Protein AF-A0A1I0HXW9-F1 (afdb_monomer)

Foldseek 3Di:
DDDDDDDDDDDPVVVVVLVVCVVVVVDVDSVRVVVVVVVVVCVVCVVVVVVVVVVVVVVVVDDDPDDPVNVVVVVVVD

Structure (mmCIF, N/CA/C/O backbone):
data_AF-A0A1I0HXW9-F1
#
_entry.id   AF-A0A1I0HXW9-F1
#
loop_
_atom_site.group_PDB
_atom_site.id
_atom_site.type_symbol
_atom_site.label_atom_id
_atom_site.label_alt_id
_atom_site.label_comp_id
_atom_site.label_asym_id
_atom_site.label_entity_id
_atom_site.label_seq_id
_atom_site.pdbx_PDB_ins_code
_atom_site.Cartn_x
_atom_site.Cartn_y
_atom_site.Cartn_z
_atom_site.occupancy
_atom_site.B_iso_or_equiv
_atom_site.auth_seq_id
_atom_site.auth_comp_id
_atom_site.auth_asym_id
_atom_site.auth_atom_id
_atom_site.pdbx_PDB_model_num
ATOM 1 N N . MET A 1 1 ? -0.673 19.432 -10.613 1.00 68.75 1 MET A N 1
ATOM 2 C CA . MET A 1 1 ? 0.224 19.010 -9.511 1.00 68.75 1 MET A CA 1
ATOM 3 C C . MET A 1 1 ? 1.646 18.972 -10.042 1.00 68.75 1 MET A C 1
ATOM 5 O O . MET A 1 1 ? 1.821 18.556 -11.180 1.00 68.75 1 MET A O 1
ATOM 9 N N . SER A 1 2 ? 2.629 19.423 -9.264 1.00 89.00 2 SER A N 1
ATOM 10 C CA . SER A 1 2 ? 4.044 19.333 -9.648 1.00 89.00 2 SER A CA 1
ATOM 11 C C . SER A 1 2 ? 4.557 17.898 -9.483 1.00 89.00 2 SER A C 1
ATOM 13 O O . SER A 1 2 ? 4.161 17.207 -8.543 1.00 89.00 2 SER A O 1
ATOM 15 N N . THR A 1 3 ? 5.417 17.439 -10.392 1.00 90.75 3 THR A N 1
ATOM 16 C CA . THR A 1 3 ? 6.081 16.131 -10.310 1.00 90.75 3 THR A CA 1
ATOM 17 C C . THR A 1 3 ? 7.490 16.280 -9.745 1.00 90.75 3 THR A C 1
ATOM 19 O O . THR A 1 3 ? 8.254 17.119 -10.216 1.00 90.75 3 THR A O 1
ATOM 22 N N . VAL A 1 4 ? 7.864 15.426 -8.789 1.00 94.94 4 VAL A N 1
ATOM 23 C CA . VAL A 1 4 ? 9.228 15.359 -8.237 1.00 94.94 4 VAL A CA 1
ATOM 24 C C . VAL A 1 4 ? 9.959 14.159 -8.833 1.00 94.94 4 VAL A C 1
ATOM 26 O O . VAL A 1 4 ? 9.466 13.033 -8.753 1.00 94.94 4 VAL A O 1
ATOM 29 N N . ARG A 1 5 ? 11.144 14.384 -9.413 1.00 95.25 5 ARG A N 1
ATOM 30 C CA . ARG A 1 5 ? 11.985 13.306 -9.953 1.00 95.25 5 ARG A CA 1
ATOM 31 C C . ARG A 1 5 ? 12.576 12.477 -8.811 1.00 95.25 5 ARG A C 1
ATOM 33 O O . ARG A 1 5 ? 13.120 13.027 -7.858 1.00 95.25 5 ARG A O 1
ATOM 40 N N . LYS A 1 6 ? 12.503 11.152 -8.937 1.00 94.50 6 LYS A N 1
ATOM 41 C CA . LYS A 1 6 ? 13.154 10.190 -8.040 1.00 94.50 6 LYS A CA 1
ATOM 42 C C . LYS A 1 6 ? 14.017 9.236 -8.864 1.00 94.50 6 LYS A C 1
ATOM 44 O O . LYS A 1 6 ? 13.626 8.867 -9.967 1.00 94.50 6 LYS A O 1
ATOM 49 N N . THR A 1 7 ? 15.166 8.847 -8.321 1.00 96.38 7 THR A N 1
ATOM 50 C CA . THR A 1 7 ? 15.996 7.758 -8.855 1.00 96.38 7 THR A CA 1
ATOM 51 C C . THR A 1 7 ? 15.687 6.501 -8.056 1.00 96.38 7 THR A C 1
ATOM 53 O O . THR A 1 7 ? 15.662 6.554 -6.827 1.00 96.38 7 THR A O 1
ATOM 56 N N . ILE A 1 8 ? 15.409 5.397 -8.744 1.00 93.44 8 ILE A N 1
ATOM 57 C CA . ILE A 1 8 ? 15.015 4.122 -8.140 1.00 93.44 8 ILE A CA 1
ATOM 58 C C . ILE A 1 8 ? 15.872 3.037 -8.784 1.00 93.44 8 ILE A C 1
ATOM 60 O O . ILE A 1 8 ? 16.017 3.016 -10.005 1.00 93.44 8 ILE A O 1
ATOM 64 N N . THR A 1 9 ? 16.435 2.153 -7.967 1.00 97.19 9 THR A N 1
ATOM 65 C CA . THR A 1 9 ? 17.161 0.970 -8.436 1.00 97.19 9 THR A CA 1
ATOM 66 C C . THR A 1 9 ? 16.209 -0.217 -8.442 1.00 97.19 9 THR A C 1
ATOM 68 O O . THR A 1 9 ? 15.499 -0.440 -7.461 1.00 97.19 9 THR A O 1
ATOM 71 N N . LEU A 1 10 ? 16.199 -0.968 -9.539 1.00 97.00 10 LEU A N 1
ATOM 72 C CA . LEU A 1 10 ? 15.372 -2.156 -9.729 1.00 97.00 10 LEU A CA 1
ATOM 73 C C . LEU A 1 10 ? 16.266 -3.355 -10.022 1.00 97.00 10 LEU A C 1
ATOM 75 O O . LEU A 1 10 ? 17.384 -3.195 -10.509 1.00 97.00 10 LEU A O 1
ATOM 79 N N . THR A 1 11 ? 15.754 -4.553 -9.761 1.00 98.50 11 THR A N 1
ATOM 80 C CA . THR A 1 11 ? 16.352 -5.764 -10.328 1.00 98.50 11 THR A CA 1
ATOM 81 C C . THR A 1 11 ? 16.064 -5.839 -11.827 1.00 98.50 11 THR A C 1
ATOM 83 O O . THR A 1 11 ? 15.079 -5.266 -12.303 1.00 98.50 11 THR A O 1
ATOM 86 N N . ASP A 1 12 ? 16.867 -6.600 -12.571 1.00 98.38 12 ASP A N 1
ATOM 87 C CA . ASP A 1 12 ? 16.639 -6.811 -14.009 1.00 98.38 12 ASP A CA 1
ATOM 88 C C . ASP A 1 12 ? 15.235 -7.373 -14.276 1.00 98.38 12 ASP A C 1
ATOM 90 O O . ASP A 1 12 ? 14.497 -6.860 -15.114 1.00 98.38 12 ASP A O 1
ATOM 94 N N . GLN A 1 13 ? 14.799 -8.331 -13.452 1.00 98.50 13 GLN A N 1
ATOM 95 C CA . GLN A 1 13 ? 13.462 -8.919 -13.526 1.00 98.50 13 GLN A CA 1
ATOM 96 C C . GLN A 1 13 ? 12.337 -7.882 -13.354 1.00 98.50 13 GLN A C 1
ATOM 98 O O . GLN A 1 13 ? 11.301 -7.968 -14.016 1.00 98.50 13 GLN A O 1
ATOM 103 N N . GLN A 1 14 ? 12.514 -6.914 -12.449 1.00 97.94 14 GLN A N 1
ATOM 104 C CA . GLN A 1 14 ? 11.545 -5.837 -12.234 1.00 97.94 14 GLN A CA 1
ATOM 105 C C . GLN A 1 14 ? 11.542 -4.852 -13.403 1.00 97.94 14 GLN A C 1
ATOM 107 O O . GLN A 1 14 ? 10.474 -4.429 -13.836 1.00 97.94 14 GLN A O 1
ATOM 112 N N . ASN A 1 15 ? 12.716 -4.506 -13.931 1.00 97.12 15 ASN A N 1
ATOM 113 C CA . ASN A 1 15 ? 12.842 -3.659 -15.112 1.00 97.12 15 ASN A CA 1
ATOM 114 C C . ASN A 1 15 ? 12.151 -4.285 -16.334 1.00 97.12 15 ASN A C 1
ATOM 116 O O . ASN A 1 15 ? 11.372 -3.614 -17.010 1.00 97.12 15 ASN A O 1
ATOM 120 N N . ASP A 1 16 ? 12.363 -5.576 -16.579 1.00 97.88 16 ASP A N 1
ATOM 121 C CA . ASP A 1 16 ? 11.738 -6.282 -17.701 1.00 97.88 16 ASP A CA 1
ATOM 122 C C . ASP A 1 16 ? 10.218 -6.347 -17.550 1.00 97.88 16 ASP A C 1
ATOM 124 O O . ASP A 1 16 ? 9.474 -6.135 -18.512 1.00 97.88 16 ASP A O 1
ATOM 128 N N . TRP A 1 17 ? 9.738 -6.532 -16.318 1.00 96.81 17 TRP A N 1
ATOM 129 C CA . TRP A 1 17 ? 8.318 -6.421 -16.017 1.00 96.81 17 TRP A CA 1
ATOM 130 C C . TRP A 1 17 ? 7.769 -5.029 -16.356 1.00 96.81 17 TRP A C 1
ATOM 132 O O . TRP A 1 17 ? 6.775 -4.935 -17.076 1.00 96.81 17 TRP A O 1
ATOM 142 N N . VAL A 1 18 ? 8.412 -3.946 -15.900 1.00 96.62 18 VAL A N 1
ATOM 143 C CA . VAL A 1 18 ? 7.986 -2.562 -16.197 1.00 96.62 18 VAL A CA 1
ATOM 144 C C . VAL A 1 18 ? 7.932 -2.323 -17.709 1.00 96.62 18 VAL A C 1
ATOM 146 O O . VAL A 1 18 ? 6.920 -1.840 -18.218 1.00 96.62 18 VAL A O 1
ATOM 149 N N . LYS A 1 19 ? 8.967 -2.744 -18.445 1.00 96.19 19 LYS A N 1
ATOM 150 C CA . LYS A 1 19 ? 9.011 -2.638 -19.910 1.00 96.19 19 LYS A CA 1
ATOM 151 C C . LYS A 1 19 ? 7.867 -3.390 -20.583 1.00 96.19 19 LYS A C 1
ATOM 153 O O . LYS A 1 19 ? 7.267 -2.856 -21.510 1.00 96.19 19 LYS A O 1
ATOM 158 N N . SER A 1 20 ? 7.520 -4.587 -20.103 1.00 96.94 20 SER A N 1
ATOM 159 C CA . SER A 1 20 ? 6.387 -5.348 -20.649 1.00 96.94 20 SER A CA 1
ATOM 160 C C . SER A 1 20 ? 5.053 -4.605 -20.495 1.00 96.94 20 SER A C 1
ATOM 162 O O . SER A 1 20 ? 4.227 -4.617 -21.406 1.00 96.94 20 SER A O 1
ATOM 164 N N . ARG A 1 21 ? 4.861 -3.887 -19.377 1.00 96.31 21 ARG A N 1
ATOM 165 C CA . ARG A 1 21 ? 3.651 -3.088 -19.127 1.00 96.31 21 ARG A CA 1
ATOM 166 C C . ARG A 1 21 ? 3.554 -1.888 -20.062 1.00 96.31 21 ARG A C 1
ATOM 168 O O . ARG A 1 21 ? 2.460 -1.566 -20.510 1.00 96.31 21 ARG A O 1
ATOM 175 N N . ILE A 1 22 ? 4.686 -1.267 -20.380 1.00 96.88 22 ILE A N 1
ATOM 176 C CA . ILE A 1 22 ? 4.765 -0.175 -21.359 1.00 96.88 22 ILE A CA 1
ATOM 177 C C . ILE A 1 22 ? 4.513 -0.712 -22.774 1.00 96.88 22 ILE A C 1
ATOM 179 O O . ILE A 1 22 ? 3.723 -0.142 -23.518 1.00 96.88 22 ILE A O 1
ATOM 183 N N . ALA A 1 23 ? 5.118 -1.848 -23.135 1.00 96.00 23 ALA A N 1
ATOM 184 C CA . ALA A 1 23 ? 4.947 -2.473 -24.449 1.00 96.00 23 ALA A CA 1
ATOM 185 C C . ALA A 1 23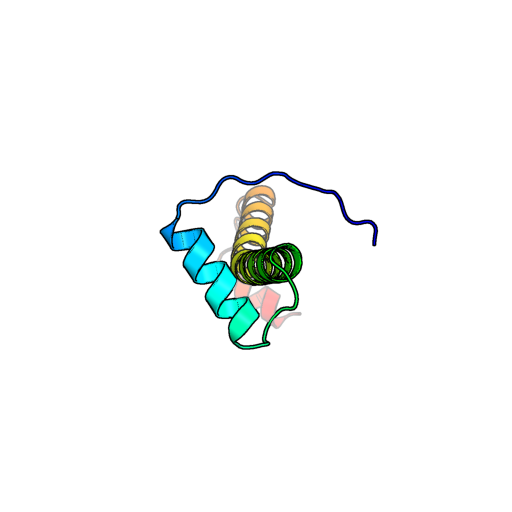 ? 3.500 -2.926 -24.727 1.00 96.00 23 ALA A C 1
ATOM 187 O O . ALA A 1 23 ? 3.069 -2.923 -25.875 1.00 96.00 23 ALA A O 1
ATOM 188 N N . CYS A 1 24 ? 2.741 -3.268 -23.681 1.00 94.44 24 CYS A N 1
ATOM 189 C CA . CYS A 1 24 ? 1.301 -3.547 -23.748 1.00 94.44 24 CYS A CA 1
ATOM 190 C C . CYS A 1 24 ? 0.461 -2.313 -24.145 1.00 94.44 24 CYS A C 1
ATOM 192 O O . CYS A 1 24 ? -0.695 -2.451 -24.530 1.00 94.44 24 CYS A O 1
ATOM 194 N N . GLY A 1 25 ? 1.029 -1.105 -24.061 1.00 92.38 25 GLY A N 1
ATOM 195 C CA . GLY A 1 25 ? 0.333 0.153 -24.336 1.00 92.38 25 GLY A CA 1
ATOM 196 C C . GLY A 1 25 ? -0.452 0.708 -23.145 1.00 92.38 25 GLY A C 1
ATOM 197 O O . GLY A 1 25 ? -1.047 1.775 -23.264 1.00 92.38 25 GLY A O 1
ATOM 198 N N . ASP A 1 26 ? -0.422 0.033 -21.989 1.00 86.88 26 ASP A N 1
ATOM 199 C CA . ASP A 1 26 ? -1.095 0.489 -20.764 1.00 86.88 26 ASP A CA 1
ATOM 200 C C . ASP A 1 26 ? -0.473 1.781 -20.205 1.00 86.88 26 ASP A C 1
ATOM 202 O O . ASP A 1 26 ? -1.133 2.537 -19.492 1.00 86.88 26 ASP A O 1
ATOM 206 N N . PHE A 1 27 ? 0.816 2.007 -20.482 1.00 96.19 27 PHE A N 1
ATOM 207 C CA . PHE A 1 27 ? 1.602 3.115 -19.945 1.00 96.19 27 PHE A CA 1
ATOM 208 C C . PHE A 1 27 ? 2.590 3.625 -20.987 1.00 96.19 27 PHE A C 1
ATOM 210 O O . PHE A 1 27 ? 3.149 2.855 -21.762 1.00 96.19 27 PHE A O 1
ATOM 217 N N . THR A 1 28 ? 2.868 4.924 -20.957 1.00 94.88 28 THR A N 1
ATOM 218 C CA . THR A 1 28 ? 3.805 5.575 -21.886 1.00 94.88 28 THR A CA 1
ATOM 219 C C . THR A 1 28 ? 5.251 5.570 -21.391 1.00 94.88 28 THR A C 1
ATOM 221 O O . THR A 1 28 ? 6.175 5.754 -22.180 1.00 94.88 28 THR A O 1
ATOM 224 N N . ASN A 1 29 ? 5.464 5.410 -20.079 1.00 95.25 29 ASN A N 1
ATOM 225 C CA . ASN A 1 29 ? 6.783 5.405 -19.444 1.00 95.25 29 ASN A CA 1
ATOM 226 C C . ASN A 1 29 ? 6.747 4.811 -18.025 1.00 95.25 29 ASN A C 1
ATOM 228 O O . ASN A 1 29 ? 5.693 4.703 -17.394 1.00 95.25 29 ASN A O 1
ATOM 232 N N . ASP A 1 30 ? 7.932 4.530 -17.485 1.00 96.44 30 ASP A N 1
ATOM 233 C CA . ASP A 1 30 ? 8.150 3.973 -16.148 1.00 96.44 30 ASP A CA 1
ATOM 234 C C . ASP A 1 30 ? 7.492 4.808 -15.048 1.00 96.44 30 ASP A C 1
ATOM 236 O O . ASP A 1 30 ? 6.838 4.279 -14.150 1.00 96.44 30 ASP A O 1
ATOM 240 N N . SER A 1 31 ? 7.636 6.136 -15.115 1.00 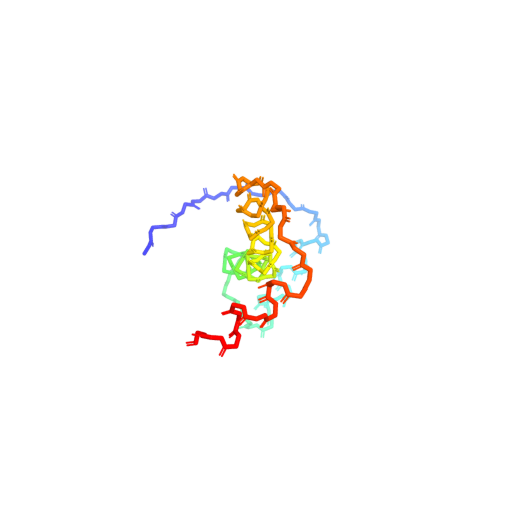96.00 31 SER A N 1
ATOM 241 C CA . SER A 1 31 ? 7.106 7.032 -14.082 1.00 96.00 31 SER A CA 1
ATOM 242 C C . SER A 1 31 ? 5.582 6.984 -14.019 1.00 96.00 31 SER A C 1
ATOM 244 O O . SER A 1 31 ? 5.008 7.199 -12.954 1.00 96.00 31 SER A O 1
ATOM 246 N N . GLU A 1 32 ? 4.913 6.739 -15.143 1.00 95.50 32 GLU A N 1
ATOM 247 C CA . GLU A 1 32 ? 3.467 6.555 -15.196 1.00 95.50 32 GLU A CA 1
ATOM 248 C C . GLU A 1 32 ? 3.042 5.249 -14.538 1.00 95.50 32 GLU A C 1
ATOM 250 O O . GLU A 1 32 ? 2.176 5.271 -13.659 1.00 95.50 32 GLU A O 1
ATOM 255 N N . TYR A 1 33 ? 3.723 4.155 -14.874 1.00 96.31 33 TYR A N 1
ATOM 256 C CA . TYR A 1 33 ? 3.478 2.858 -14.259 1.00 96.31 33 TYR A CA 1
ATOM 257 C C . TYR A 1 33 ? 3.694 2.893 -12.738 1.00 96.31 33 TYR A C 1
ATOM 259 O O . TYR A 1 33 ? 2.834 2.454 -11.974 1.00 96.31 33 TYR A O 1
ATOM 267 N N . PHE A 1 34 ? 4.789 3.497 -12.264 1.00 96.19 34 PHE A N 1
ATOM 268 C CA . PHE A 1 34 ? 5.049 3.632 -10.828 1.00 96.19 34 PHE A CA 1
ATOM 269 C C . PHE A 1 34 ? 4.014 4.498 -10.111 1.00 96.19 34 PHE A C 1
ATOM 271 O O . PHE A 1 34 ? 3.584 4.153 -9.011 1.00 96.19 34 PHE A O 1
ATOM 278 N N . ARG A 1 35 ? 3.577 5.608 -10.719 1.00 95.62 35 ARG A N 1
ATOM 279 C CA . ARG A 1 35 ? 2.505 6.440 -10.148 1.00 95.62 35 ARG A CA 1
ATOM 280 C C . ARG A 1 35 ? 1.203 5.659 -10.018 1.00 95.62 35 ARG A C 1
ATOM 282 O O . ARG A 1 35 ? 0.505 5.817 -9.018 1.00 95.62 35 ARG A O 1
ATOM 289 N N . ASP A 1 36 ? 0.879 4.828 -11.003 1.00 96.06 36 ASP A N 1
ATOM 290 C CA . ASP A 1 36 ? -0.306 3.982 -10.939 1.00 96.06 36 ASP A CA 1
ATOM 291 C C . ASP A 1 36 ? -0.193 2.893 -9.865 1.00 96.06 36 ASP A C 1
ATOM 293 O O . ASP A 1 36 ? -1.114 2.727 -9.065 1.00 96.06 36 ASP A O 1
ATOM 297 N N . LEU A 1 37 ? 0.961 2.228 -9.755 1.00 95.75 37 LEU A N 1
ATOM 298 C CA . LEU A 1 37 ? 1.228 1.278 -8.672 1.00 95.75 37 LEU A CA 1
ATOM 299 C C . LEU A 1 37 ? 1.068 1.912 -7.287 1.00 95.75 37 LEU A C 1
ATOM 301 O O . LEU A 1 37 ? 0.398 1.335 -6.432 1.00 95.75 37 LEU A O 1
ATOM 305 N N . ILE A 1 38 ? 1.624 3.110 -7.079 1.00 95.81 38 ILE A N 1
ATOM 306 C CA . ILE A 1 38 ? 1.483 3.851 -5.817 1.00 95.81 38 ILE A CA 1
ATOM 307 C C . ILE A 1 38 ? 0.009 4.155 -5.538 1.00 95.81 38 ILE A C 1
ATOM 309 O O . ILE A 1 38 ? -0.448 3.976 -4.414 1.00 95.81 38 ILE A O 1
ATOM 313 N N . ARG A 1 39 ? -0.767 4.568 -6.549 1.00 95.81 39 ARG A N 1
ATOM 314 C CA . ARG A 1 39 ? -2.201 4.840 -6.374 1.00 95.81 39 ARG A CA 1
ATOM 315 C C . ARG A 1 39 ? -2.973 3.585 -5.964 1.00 95.81 39 ARG A C 1
ATOM 317 O O . ARG A 1 39 ? -3.837 3.662 -5.094 1.00 95.81 39 ARG A O 1
ATOM 324 N N . ARG A 1 40 ? -2.670 2.433 -6.568 1.00 95.38 40 ARG A N 1
ATOM 325 C CA . ARG A 1 40 ? -3.297 1.150 -6.208 1.00 95.38 40 ARG A CA 1
ATOM 326 C C . ARG A 1 40 ? -2.926 0.715 -4.793 1.00 95.38 40 ARG A C 1
ATOM 328 O O . ARG A 1 40 ? -3.787 0.206 -4.082 1.00 95.38 40 ARG A O 1
ATOM 335 N N . ASP A 1 41 ? -1.674 0.918 -4.392 1.00 96.19 41 ASP A N 1
ATOM 336 C CA . ASP A 1 41 ? -1.219 0.648 -3.027 1.00 96.19 41 ASP A CA 1
ATOM 337 C C . ASP A 1 41 ? -1.934 1.551 -2.010 1.00 96.19 41 ASP A C 1
ATOM 339 O O . ASP A 1 41 ? -2.539 1.055 -1.063 1.00 96.19 41 ASP A O 1
ATOM 343 N N . GLN A 1 42 ? -1.992 2.859 -2.271 1.00 95.19 42 GLN A N 1
ATOM 344 C CA . GLN A 1 42 ? -2.742 3.812 -1.449 1.00 95.19 42 GLN A CA 1
ATOM 345 C C . GLN A 1 42 ? -4.218 3.428 -1.325 1.00 95.19 42 GLN A C 1
ATOM 347 O O . GLN A 1 42 ? -4.759 3.432 -0.224 1.00 95.19 42 GLN A O 1
ATOM 352 N N . ALA A 1 43 ? -4.866 3.064 -2.435 1.00 94.38 43 ALA A N 1
ATOM 353 C CA . ALA A 1 43 ? -6.264 2.646 -2.426 1.00 94.38 43 ALA A CA 1
ATOM 354 C C . ALA A 1 43 ? -6.478 1.369 -1.601 1.00 94.38 43 ALA A C 1
ATOM 356 O O . ALA A 1 43 ? -7.445 1.282 -0.848 1.00 94.38 43 ALA A O 1
ATOM 357 N N . ARG A 1 44 ? -5.563 0.397 -1.701 1.00 93.06 44 ARG A N 1
ATOM 358 C CA . ARG A 1 44 ? -5.611 -0.838 -0.907 1.00 93.06 44 ARG A CA 1
ATOM 359 C C . ARG A 1 44 ? -5.426 -0.560 0.584 1.00 93.06 44 ARG A C 1
ATOM 361 O O . ARG A 1 44 ? -6.113 -1.158 1.405 1.00 93.06 44 ARG A O 1
ATOM 368 N N . ASN A 1 45 ? -4.522 0.353 0.923 1.00 94.75 45 ASN A N 1
ATOM 369 C CA . ASN A 1 45 ? -4.190 0.674 2.308 1.00 94.75 45 ASN A CA 1
ATOM 370 C C . ASN A 1 45 ? -5.198 1.638 2.952 1.00 94.75 45 ASN A C 1
ATOM 372 O O . ASN A 1 45 ? -5.308 1.667 4.173 1.00 94.75 45 ASN A O 1
ATOM 376 N N . ALA A 1 46 ? -5.983 2.379 2.164 1.00 94.88 46 ALA A N 1
ATOM 377 C CA . ALA A 1 46 ? -6.939 3.362 2.672 1.00 94.88 46 ALA A CA 1
ATOM 378 C C . ALA A 1 46 ? -7.967 2.769 3.650 1.00 94.88 46 ALA A C 1
ATOM 380 O O . ALA A 1 46 ? -8.285 3.403 4.653 1.00 94.88 46 ALA A O 1
ATOM 381 N N . GLU A 1 47 ? -8.471 1.560 3.391 1.00 90.62 47 GLU A N 1
ATOM 382 C CA . GLU A 1 47 ? -9.455 0.929 4.280 1.00 90.62 47 GLU A CA 1
ATOM 383 C C . GLU A 1 47 ? -8.826 0.470 5.601 1.00 90.62 47 GLU A C 1
ATOM 385 O O . GLU A 1 47 ? -9.411 0.638 6.670 1.00 90.62 47 GLU A O 1
ATOM 390 N N . LEU A 1 48 ? -7.590 -0.032 5.548 1.00 93.94 48 LEU A N 1
ATOM 391 C CA . LEU A 1 48 ? -6.842 -0.393 6.749 1.00 93.94 48 LEU A CA 1
ATOM 392 C C . LEU A 1 48 ? -6.549 0.839 7.613 1.00 93.94 48 LEU A C 1
ATOM 394 O O . LEU A 1 48 ? -6.695 0.783 8.832 1.00 93.94 48 LEU A O 1
ATOM 398 N N . GLU A 1 49 ? -6.177 1.956 6.991 1.00 95.00 49 GLU A N 1
ATOM 399 C CA . GLU A 1 49 ? -5.947 3.213 7.706 1.00 95.00 49 GLU A CA 1
ATOM 400 C C . GLU A 1 49 ? -7.237 3.779 8.310 1.00 95.00 49 GLU A C 1
ATOM 402 O O . GLU A 1 49 ? -7.218 4.262 9.441 1.00 95.00 49 GLU A O 1
ATOM 407 N N . ARG A 1 50 ? -8.382 3.648 7.626 1.00 95.19 50 ARG A N 1
ATOM 408 C CA . ARG A 1 50 ? -9.692 4.001 8.203 1.00 95.19 50 ARG A CA 1
ATOM 409 C C . ARG A 1 50 ? -10.018 3.167 9.435 1.00 95.19 50 ARG A C 1
ATOM 411 O O . ARG A 1 50 ? -10.436 3.725 10.446 1.00 95.19 50 ARG A O 1
ATOM 418 N N . LEU A 1 51 ? -9.799 1.854 9.368 1.00 95.69 51 LEU A N 1
ATOM 419 C CA . LEU A 1 51 ? -10.010 0.965 10.508 1.00 95.69 51 LEU A CA 1
ATOM 420 C C . LEU A 1 51 ? -9.105 1.347 11.686 1.00 95.69 51 LEU A C 1
ATOM 422 O O . LEU A 1 51 ? -9.580 1.462 12.813 1.00 95.69 51 LEU A O 1
ATOM 426 N N . ARG A 1 52 ? -7.814 1.584 11.429 1.00 96.19 52 ARG A N 1
ATOM 427 C CA . ARG A 1 52 ? -6.855 2.022 12.455 1.00 96.19 52 ARG A CA 1
ATOM 428 C C . ARG A 1 52 ? -7.270 3.341 13.099 1.00 96.19 52 ARG A C 1
ATOM 430 O O . ARG A 1 52 ? -7.199 3.456 14.318 1.00 96.19 52 ARG A O 1
ATOM 437 N N . ALA A 1 53 ? -7.740 4.303 12.306 1.00 96.44 53 ALA A N 1
ATOM 438 C CA . ALA A 1 53 ? -8.225 5.580 12.816 1.00 96.44 53 ALA A CA 1
ATOM 439 C C . ALA A 1 53 ? -9.458 5.410 13.721 1.00 96.44 53 ALA A C 1
ATOM 441 O O . ALA A 1 53 ? -9.483 5.970 14.812 1.00 96.44 53 ALA A O 1
ATOM 442 N N . ALA A 1 54 ? -10.435 4.592 13.315 1.00 96.94 54 ALA A N 1
ATOM 443 C CA . ALA A 1 54 ? -11.626 4.315 14.122 1.00 96.94 54 ALA A CA 1
ATOM 444 C C . ALA A 1 54 ? -11.293 3.589 15.440 1.00 96.94 54 ALA A C 1
ATOM 446 O O . ALA A 1 54 ? -11.889 3.876 16.478 1.00 96.94 54 ALA A O 1
ATOM 447 N N . LEU A 1 55 ? -10.323 2.669 15.419 1.00 96.69 55 LEU A N 1
ATOM 448 C CA . LEU A 1 55 ? -9.832 2.013 16.633 1.00 96.69 55 LEU A CA 1
ATOM 449 C C . LEU A 1 55 ? -9.149 3.012 17.570 1.00 96.69 55 LEU A C 1
ATOM 451 O O . LEU A 1 55 ? -9.479 3.048 18.751 1.00 96.69 55 LEU A O 1
ATOM 455 N N . ALA A 1 56 ? -8.263 3.859 17.040 1.00 96.94 56 ALA A N 1
ATOM 456 C CA . ALA A 1 56 ? -7.587 4.886 17.827 1.00 96.94 56 ALA A CA 1
ATOM 457 C C . ALA A 1 56 ? -8.581 5.885 18.447 1.00 96.94 56 ALA A C 1
ATOM 459 O O . ALA A 1 56 ? -8.424 6.260 19.606 1.00 96.94 56 ALA A O 1
ATOM 460 N N . GLU A 1 57 ? -9.624 6.284 17.710 1.00 96.94 57 GLU A N 1
ATOM 461 C CA . GLU A 1 57 ? -10.718 7.108 18.240 1.00 96.94 57 GLU A CA 1
ATOM 462 C C . GLU A 1 57 ? -11.432 6.403 19.404 1.00 96.94 57 GLU A C 1
ATOM 464 O O . GLU A 1 57 ? -11.635 7.000 20.462 1.00 96.94 57 GLU A O 1
ATOM 469 N N . GLY A 1 58 ? -11.755 5.115 19.247 1.00 94.50 58 GLY A N 1
ATOM 470 C CA . GLY A 1 58 ? -12.368 4.306 20.301 1.00 94.50 58 GLY A CA 1
ATOM 471 C C . GLY A 1 58 ? -11.493 4.194 21.552 1.00 94.50 58 GLY A C 1
ATOM 472 O O . GLY A 1 58 ? -11.978 4.414 22.661 1.00 94.50 58 GLY A O 1
ATOM 473 N N . GLU A 1 59 ? -10.199 3.921 21.387 1.00 95.25 59 GLU A N 1
ATOM 474 C CA . GLU A 1 59 ? -9.229 3.844 22.487 1.00 95.25 59 GLU A CA 1
ATOM 475 C C . GLU A 1 59 ? -9.096 5.182 23.230 1.00 95.25 59 GLU A C 1
ATOM 477 O O . GLU A 1 59 ? -9.083 5.215 24.462 1.00 95.25 59 GLU A O 1
ATOM 482 N N . GLN A 1 60 ? -9.062 6.297 22.493 1.00 96.00 60 GLN A N 1
ATOM 483 C CA . GLN A 1 60 ? -8.978 7.646 23.061 1.00 96.00 60 GLN A CA 1
ATOM 484 C C . GLN A 1 60 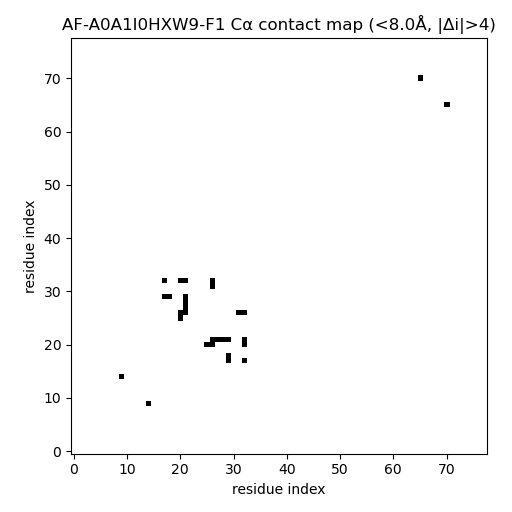? -10.282 8.095 23.733 1.00 96.00 60 GLN A C 1
ATOM 486 O O . GLN A 1 60 ? -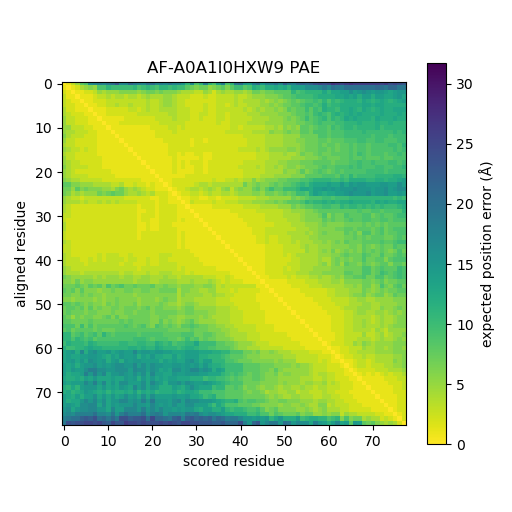10.243 8.926 24.641 1.00 96.00 60 GLN A O 1
ATOM 491 N N . SER A 1 61 ? -11.430 7.537 23.335 1.00 94.50 61 SER A N 1
ATOM 492 C CA . SER A 1 61 ? -12.734 7.841 23.943 1.00 94.50 61 SER A CA 1
ATOM 493 C C . SER A 1 61 ? -12.904 7.284 25.365 1.00 94.50 61 SER A C 1
ATOM 495 O O . SER A 1 61 ? -13.830 7.677 26.079 1.00 94.50 61 SER A O 1
ATOM 497 N N . GLY A 1 62 ? -11.986 6.414 25.802 1.00 92.56 62 GLY A N 1
ATOM 498 C CA . GLY A 1 62 ? -12.006 5.791 27.120 1.00 92.56 62 GLY A CA 1
ATOM 499 C C . GLY A 1 62 ? -12.981 4.614 27.230 1.00 92.56 62 GLY A C 1
ATOM 500 O O . GLY A 1 62 ? -13.748 4.299 26.322 1.00 92.56 62 GLY A O 1
ATOM 501 N N . ILE A 1 63 ? -12.941 3.920 28.370 1.00 93.50 63 ILE A N 1
ATOM 502 C CA . ILE A 1 63 ? -13.776 2.735 28.602 1.00 93.50 63 ILE A CA 1
ATOM 503 C C . ILE A 1 63 ? -15.186 3.165 29.008 1.00 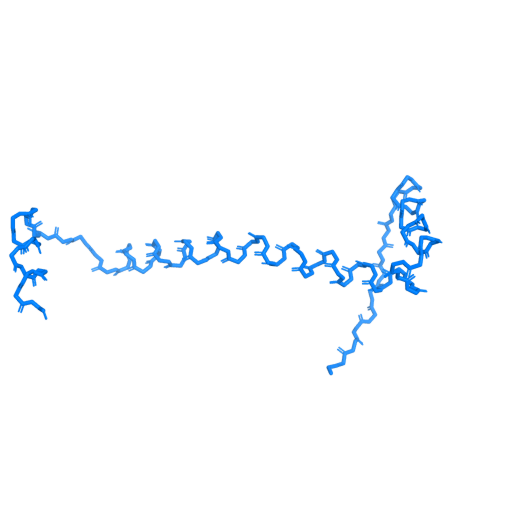93.50 63 ILE A C 1
ATOM 505 O O . ILE A 1 63 ? -15.383 3.886 29.987 1.00 93.50 63 ILE A O 1
ATOM 509 N N . SER A 1 64 ? -16.187 2.680 28.274 1.00 92.75 64 SER A N 1
ATOM 510 C CA . SER A 1 64 ? -17.586 2.885 28.632 1.00 92.75 64 SER A CA 1
ATOM 511 C C . SER A 1 64 ? -18.014 1.945 29.758 1.00 92.75 64 SER A C 1
ATOM 513 O O . SER A 1 64 ? -17.827 0.736 29.666 1.00 92.75 64 SER A O 1
ATOM 515 N N . ASN A 1 65 ? -18.688 2.489 30.771 1.00 94.00 65 ASN A N 1
ATOM 516 C CA . ASN A 1 65 ? -19.324 1.701 31.835 1.00 94.00 65 ASN A CA 1
ATOM 517 C C . ASN A 1 65 ? -20.738 1.218 31.464 1.00 94.00 65 ASN A C 1
ATOM 519 O O . ASN A 1 65 ? -21.438 0.656 32.303 1.00 94.00 65 ASN A O 1
ATOM 523 N N . ARG A 1 66 ? -21.193 1.478 30.232 1.00 92.88 66 ARG A N 1
ATOM 524 C CA . ARG A 1 66 ? -22.558 1.158 29.806 1.00 92.88 66 ARG A CA 1
ATOM 525 C C . ARG A 1 66 ? -22.720 -0.333 29.569 1.00 92.88 66 ARG A C 1
ATOM 527 O O . ARG A 1 66 ? -21.920 -0.968 28.886 1.00 92.88 66 ARG A O 1
ATOM 534 N N . THR A 1 67 ? -23.827 -0.873 30.050 1.00 93.94 67 THR A N 1
ATOM 535 C CA . THR A 1 67 ? -24.217 -2.251 29.775 1.00 93.94 67 THR A CA 1
ATOM 536 C C . THR A 1 67 ? -24.760 -2.402 28.346 1.00 93.94 67 THR A C 1
ATOM 538 O O . THR A 1 67 ? -25.297 -1.453 27.758 1.00 93.94 67 THR A O 1
ATOM 541 N N . PRO A 1 68 ? -24.736 -3.619 27.771 1.00 93.06 68 PRO A N 1
ATOM 542 C CA . PRO A 1 68 ? -25.336 -3.879 26.461 1.00 93.06 68 PRO A CA 1
ATOM 543 C C . PRO A 1 68 ? -26.838 -3.554 26.365 1.00 93.06 68 PRO A C 1
ATOM 545 O O . PRO A 1 68 ? -27.360 -3.362 25.264 1.00 93.06 68 PRO A O 1
ATOM 548 N N . GLN A 1 69 ? -27.574 -3.536 27.483 1.00 94.56 69 GLN A N 1
ATOM 549 C CA . GLN A 1 69 ? -28.983 -3.123 27.505 1.00 94.56 69 GLN A CA 1
ATOM 550 C C . GLN A 1 69 ? -29.123 -1.603 27.382 1.00 94.56 69 GLN A C 1
ATOM 552 O O . GLN A 1 69 ? -29.897 -1.140 26.545 1.00 94.56 69 GLN A O 1
ATOM 557 N N . GLU A 1 70 ? -2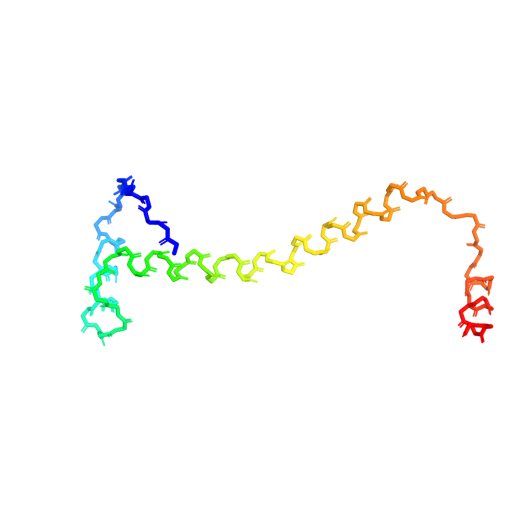8.328 -0.834 28.127 1.00 94.12 70 GLU A N 1
ATOM 558 C CA . GLU A 1 70 ? -28.329 0.634 28.069 1.00 94.12 70 GLU A CA 1
ATOM 559 C C . GLU A 1 70 ? -27.887 1.158 26.699 1.00 94.12 70 GLU A C 1
ATOM 561 O O . GLU A 1 70 ? -28.415 2.160 26.215 1.00 94.12 70 GLU A O 1
ATOM 566 N N . ILE A 1 71 ? -26.932 0.484 26.046 1.00 93.12 71 ILE A N 1
ATOM 567 C CA . ILE A 1 71 ? -26.512 0.813 24.675 1.00 93.12 71 ILE A CA 1
ATOM 568 C C . ILE A 1 71 ? -27.684 0.615 23.704 1.00 93.12 71 ILE A C 1
ATOM 570 O O . ILE A 1 71 ? -28.002 1.515 22.926 1.00 93.12 71 ILE A O 1
ATOM 574 N N . ARG A 1 72 ? -28.377 -0.530 23.788 1.00 92.62 72 ARG A N 1
ATO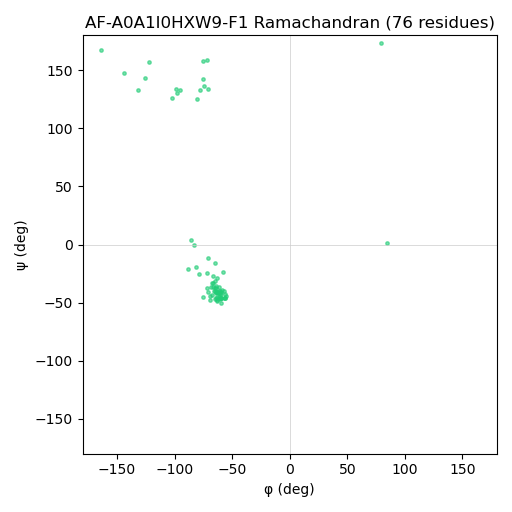M 575 C CA . ARG A 1 72 ? -29.531 -0.839 22.928 1.00 92.62 72 ARG A CA 1
ATOM 576 C C . ARG A 1 72 ? -30.700 0.119 23.135 1.00 92.62 72 ARG A C 1
ATOM 578 O O . ARG A 1 72 ? -31.331 0.507 22.157 1.00 92.62 72 ARG A O 1
ATOM 585 N N . GLN A 1 73 ? -30.998 0.493 24.377 1.00 94.31 73 GLN A N 1
ATOM 586 C CA . GLN A 1 73 ? -32.073 1.443 24.670 1.00 94.31 73 GLN A CA 1
ATOM 587 C C . GLN A 1 73 ? -31.774 2.828 24.089 1.00 94.31 73 GLN A C 1
ATOM 589 O O . GLN A 1 73 ? -32.627 3.389 23.408 1.00 94.31 73 GLN A O 1
ATOM 594 N N . ALA A 1 74 ? -30.555 3.344 24.264 1.00 91.50 74 ALA A N 1
ATOM 595 C CA . ALA A 1 74 ? -30.204 4.649 23.706 1.00 91.50 74 ALA A CA 1
ATOM 596 C C . ALA A 1 74 ? -30.154 4.665 22.176 1.00 91.50 74 ALA A C 1
ATOM 598 O O . ALA A 1 74 ? -30.491 5.680 21.582 1.00 91.50 74 ALA A O 1
ATOM 599 N N . ALA A 1 75 ? -29.753 3.562 21.535 1.00 91.88 75 ALA A N 1
ATOM 600 C CA . ALA A 1 75 ? -29.771 3.466 20.077 1.00 91.88 75 ALA A CA 1
ATOM 601 C C . ALA A 1 75 ? -31.199 3.490 19.503 1.00 91.88 75 ALA A C 1
ATOM 603 O O . ALA A 1 75 ? -31.398 4.021 18.421 1.00 91.88 75 ALA A O 1
ATOM 604 N N . LYS A 1 76 ? -32.187 2.936 20.224 1.00 90.25 76 LYS A N 1
ATOM 605 C CA . LYS A 1 76 ? -33.609 2.951 19.828 1.00 90.25 76 LYS A CA 1
ATOM 606 C C . LYS A 1 76 ? -34.320 4.274 20.110 1.00 90.25 76 LYS A C 1
ATOM 608 O O . LYS A 1 76 ? -35.348 4.541 19.503 1.00 90.25 76 LYS A O 1
ATOM 613 N N . ALA A 1 77 ? -33.829 5.042 21.079 1.00 87.06 77 ALA A N 1
ATOM 614 C CA . ALA A 1 77 ? -34.383 6.342 21.450 1.00 87.06 77 ALA A CA 1
ATOM 615 C C . ALA A 1 77 ? -33.873 7.493 20.560 1.00 87.06 77 ALA A C 1
ATOM 617 O O . ALA A 1 77 ? -34.230 8.645 20.800 1.00 87.06 77 ALA A O 1
ATOM 618 N N . LYS A 1 78 ? -33.009 7.183 19.589 1.00 63.34 78 LYS A N 1
ATOM 619 C CA . LYS A 1 78 ? -32.366 8.114 18.663 1.00 63.34 78 LYS A CA 1
ATOM 620 C C . LYS A 1 78 ? -33.018 8.016 17.290 1.00 63.34 78 LYS A C 1
ATOM 622 O O . LYS A 1 78 ? -33.098 9.071 16.630 1.00 63.34 78 LYS A O 1
#

Mean predicted aligned error: 6.15 Å

Organism: NCBI:txid430453

pLDDT: mean 94.11, std 5.12, range [63.34, 98.5]

Nearest PDB structures (foldseek):
  7ycu-assembly1_D  TM=5.607E-01  e=1.011E-02  Pseudoalteromonas rubra
  3zpv-assembly1_B  TM=7.402E-01  e=3.104E+00  Drosophila melanogaster
  5zkt-assembly1_A  TM=6.912E-01  e=9.170E+00  Oryza sativa Japonica Group

Solvent-accessible surface area (backbone atoms only — not comparable to full-atom values): 4901 Å² total; per-residue (Å²): 135,89,86,81,92,80,89,81,91,71,54,71,72,54,48,52,50,54,51,52,45,34,74,72,66,82,28,94,45,69,72,54,48,51,52,51,52,50,50,54,50,52,61,65,46,46,60,57,52,50,51,51,50,55,48,50,5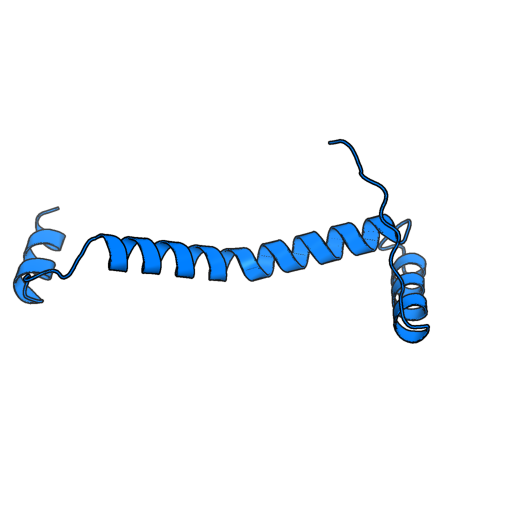2,50,63,71,70,51,88,77,88,70,50,79,64,59,52,53,51,56,63,71,76,105

Sequence (78 aa):
MSTVRKTITLTDQQNDWVKSRIACGDFTNDSEYFRDLIRRDQARNAELERLRAALAEGEQSGISNRTPQEIRQAAKAK

Radius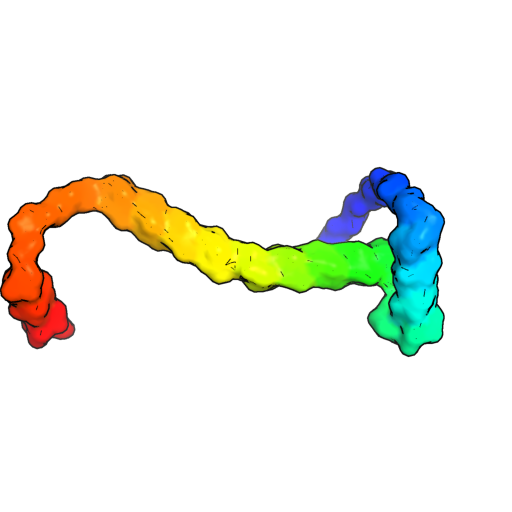 of gyration: 23.15 Å; Cα contacts (8 Å, |Δi|>4): 15; chains: 1; bounding box: 52×28×56 Å

Secondary structure (DSSP, 8-state):
-PPPP------HHHHHHHHHHHHTTS-SSHHHHHHHHHHHHHHHHHHHHHHHHHHHHHHHT------HHHHHHHHHT-

InterPro domains:
  IPR010985 Ribbon-helix-helix [SSF47598] (2-45)
  IPR022789 Antitoxin ParD [PF03693] (7-65)
  IPR022789 Antitoxin ParD [PTHR36582] (6-77)
  IPR022789 Antitoxin ParD [TIGR02606] (7-70)
  IPR038296 Antitoxin ParD superfamily [G3DSA:6.10.10.120] (11-78)